Protein AF-X1UEP9-F1 (afdb_monomer_lite)

Secondary structure (DSSP, 8-state):
--HHHHHHHHHHHHHTTPPTT-------SHHHHHHHTT-

InterPro domains:
  IPR037171 NagB/RpiA transferase-like [SSF100950] (2-39)

Structure (mmCIF, N/CA/C/O backbone):
data_AF-X1UEP9-F1
#
_entry.id   AF-X1UEP9-F1
#
loop_
_atom_site.group_PDB
_atom_site.id
_atom_site.type_symbol
_atom_site.label_atom_id
_atom_site.label_alt_id
_atom_site.label_comp_id
_atom_site.label_asym_id
_atom_site.label_entity_id
_atom_site.label_seq_id
_atom_site.pdbx_PDB_ins_code
_atom_site.Cartn_x
_atom_site.Cartn_y
_atom_site.Cartn_z
_atom_site.occupancy
_atom_site.B_iso_or_equiv
_atom_site.auth_seq_id
_atom_site.auth_comp_id
_atom_site.auth_asym_id
_atom_site.auth_atom_id
_atom_site.pdbx_PDB_model_num
ATOM 1 N N . MET A 1 1 ? -12.965 6.013 14.489 1.00 67.56 1 MET A N 1
ATOM 2 C CA . MET A 1 1 ? -11.861 5.288 13.833 1.00 67.56 1 MET A CA 1
ATOM 3 C C . MET A 1 1 ? -10.598 5.458 14.645 1.00 67.56 1 MET A C 1
ATOM 5 O O . MET A 1 1 ? -10.287 6.576 15.052 1.00 67.56 1 MET A O 1
ATOM 9 N N . SER A 1 2 ? -9.893 4.360 14.883 1.00 94.62 2 SER A N 1
ATOM 10 C CA . SER A 1 2 ? -8.529 4.374 15.415 1.00 94.62 2 SER A CA 1
ATOM 11 C C . SER A 1 2 ? -7.560 4.978 14.390 1.00 94.62 2 SER A C 1
ATOM 13 O O . SER A 1 2 ? -7.770 4.860 13.183 1.00 94.62 2 SER A O 1
ATOM 15 N N . LYS A 1 3 ? -6.459 5.581 14.858 1.00 92.31 3 LYS A N 1
ATOM 16 C CA . LYS A 1 3 ? -5.368 6.023 13.972 1.00 92.31 3 LYS A CA 1
ATOM 17 C C . LYS A 1 3 ? -4.837 4.872 13.119 1.00 92.31 3 LYS A C 1
ATOM 19 O O . LYS A 1 3 ? -4.505 5.094 11.961 1.00 92.31 3 LYS A O 1
ATOM 24 N N . ASP A 1 4 ? -4.786 3.660 13.658 1.00 93.94 4 ASP A N 1
ATOM 25 C CA . ASP A 1 4 ? -4.284 2.507 12.910 1.00 93.94 4 ASP A CA 1
ATOM 26 C C . ASP A 1 4 ? -5.303 1.991 11.889 1.00 93.94 4 ASP A C 1
ATOM 28 O O . ASP A 1 4 ? -4.909 1.605 10.795 1.00 93.94 4 ASP A O 1
ATOM 32 N N . GLU A 1 5 ? -6.607 2.101 12.164 1.00 95.62 5 GLU A N 1
ATOM 33 C CA . GLU A 1 5 ? -7.638 1.857 11.142 1.00 95.62 5 GLU A CA 1
ATOM 34 C C . GLU A 1 5 ? -7.536 2.873 10.002 1.00 95.62 5 GLU A C 1
ATOM 36 O O . GLU A 1 5 ? -7.635 2.501 8.838 1.00 95.62 5 GLU A O 1
ATOM 41 N N . MET A 1 6 ? -7.286 4.150 10.313 1.00 96.56 6 MET A N 1
ATOM 42 C CA . MET A 1 6 ? -7.086 5.176 9.284 1.00 96.56 6 MET A CA 1
ATOM 43 C C . MET A 1 6 ? -5.865 4.864 8.412 1.00 96.56 6 MET A C 1
ATOM 45 O O . MET A 1 6 ? -5.951 4.954 7.189 1.00 96.56 6 MET A O 1
ATOM 49 N N . LYS A 1 7 ? -4.745 4.463 9.027 1.00 95.94 7 LYS A N 1
ATOM 50 C CA . LYS A 1 7 ? -3.535 4.059 8.298 1.00 95.94 7 LYS A CA 1
ATOM 51 C C . LYS A 1 7 ? -3.784 2.835 7.422 1.00 95.94 7 LYS A C 1
ATOM 53 O O . LYS A 1 7 ? -3.393 2.843 6.260 1.00 95.94 7 LYS A O 1
ATOM 58 N N . LYS A 1 8 ? -4.449 1.813 7.963 1.00 96.12 8 LYS A N 1
ATOM 59 C CA . LYS A 1 8 ? -4.777 0.587 7.233 1.00 96.12 8 LYS A CA 1
ATOM 60 C C . LYS A 1 8 ? -5.689 0.873 6.041 1.00 96.12 8 LYS A C 1
ATOM 62 O O . LYS A 1 8 ? -5.415 0.402 4.945 1.00 96.12 8 LYS A O 1
ATOM 67 N N . ASN A 1 9 ? -6.721 1.694 6.224 1.00 96.94 9 ASN A N 1
ATOM 68 C CA . ASN A 1 9 ? -7.626 2.065 5.136 1.00 96.94 9 ASN A CA 1
ATOM 69 C C . ASN A 1 9 ? -6.900 2.849 4.034 1.00 96.94 9 ASN A C 1
ATOM 71 O O . ASN A 1 9 ? -7.122 2.581 2.857 1.00 96.94 9 ASN A O 1
ATOM 75 N N . ALA A 1 10 ? -6.004 3.773 4.399 1.00 95.94 10 ALA A N 1
ATOM 76 C CA . ALA A 1 10 ? -5.191 4.506 3.428 1.00 95.94 10 ALA A CA 1
ATOM 77 C C . ALA A 1 10 ? -4.240 3.581 2.648 1.00 95.94 10 ALA A C 1
ATOM 79 O O . ALA A 1 10 ? -4.103 3.726 1.436 1.00 95.94 10 ALA A O 1
ATOM 80 N N . ALA A 1 11 ? -3.617 2.618 3.331 1.00 96.44 11 ALA A N 1
ATOM 81 C CA . ALA A 1 11 ? -2.767 1.611 2.706 1.00 96.44 11 ALA A CA 1
ATOM 82 C C . ALA A 1 11 ? -3.541 0.741 1.702 1.00 96.44 11 ALA A C 1
ATOM 84 O O . ALA A 1 11 ? -3.099 0.585 0.570 1.00 96.44 11 ALA A O 1
ATOM 85 N N . ILE A 1 12 ? -4.718 0.236 2.079 1.00 96.31 12 ILE A N 1
ATOM 86 C CA . ILE A 1 12 ? -5.550 -0.590 1.190 1.00 96.31 12 ILE A CA 1
ATOM 87 C C . ILE A 1 12 ? -6.003 0.212 -0.035 1.00 96.31 12 ILE A C 1
ATOM 89 O O . ILE A 1 12 ? -5.890 -0.276 -1.154 1.00 96.31 12 ILE A O 1
ATOM 93 N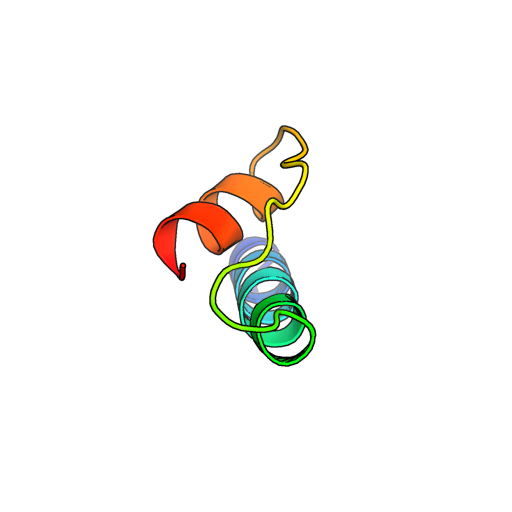 N . ALA A 1 13 ? -6.450 1.457 0.154 1.00 96.62 13 ALA A N 1
ATOM 94 C CA . ALA A 1 13 ? -6.865 2.315 -0.956 1.00 96.62 13 ALA A CA 1
ATOM 95 C C . ALA A 1 13 ? -5.726 2.579 -1.959 1.00 96.62 13 ALA A C 1
ATOM 97 O O . ALA A 1 13 ? -5.975 2.728 -3.151 1.00 96.62 13 ALA A O 1
ATOM 98 N N . ALA A 1 14 ? -4.468 2.605 -1.506 1.00 95.44 14 ALA A N 1
ATOM 99 C CA . ALA A 1 14 ? -3.320 2.798 -2.389 1.00 95.44 14 ALA A CA 1
ATOM 100 C C . ALA A 1 14 ? -3.093 1.621 -3.360 1.00 95.44 14 ALA A C 1
ATOM 102 O O . ALA A 1 14 ? -2.518 1.832 -4.427 1.00 95.44 14 ALA A O 1
ATOM 103 N N . LEU A 1 15 ? -3.560 0.409 -3.032 1.00 93.25 15 LEU A N 1
ATOM 104 C CA . LEU A 1 15 ? -3.422 -0.770 -3.898 1.00 93.25 15 LEU A CA 1
ATOM 105 C C . LEU A 1 15 ? -4.207 -0.634 -5.206 1.00 93.25 15 LEU A C 1
ATOM 107 O O . LEU A 1 15 ? -3.770 -1.148 -6.231 1.00 93.25 15 LEU A O 1
ATOM 111 N N . GLU A 1 16 ? -5.322 0.102 -5.197 1.00 95.56 16 GLU A N 1
ATOM 112 C CA . GLU A 1 16 ? -6.153 0.334 -6.389 1.00 95.56 16 GLU A CA 1
ATOM 113 C C . GLU A 1 16 ? -5.414 1.107 -7.494 1.00 95.56 16 GLU A C 1
ATOM 115 O O . GLU A 1 16 ? -5.822 1.083 -8.653 1.00 95.56 16 GLU A O 1
ATOM 120 N N . TYR A 1 17 ? -4.309 1.774 -7.155 1.00 94.56 17 TYR A N 1
ATOM 121 C CA . TYR A 1 17 ? -3.495 2.551 -8.090 1.00 94.56 17 TYR A CA 1
ATOM 122 C C . TYR A 1 17 ? -2.305 1.765 -8.661 1.00 94.56 17 TYR A C 1
ATOM 124 O O . TYR A 1 17 ? -1.514 2.321 -9.428 1.00 94.56 17 TYR A O 1
ATOM 132 N N . ILE A 1 18 ? -2.133 0.497 -8.274 1.00 92.69 18 ILE A N 1
ATOM 133 C CA . ILE A 1 18 ? -0.986 -0.323 -8.672 1.00 92.69 18 ILE A CA 1
ATOM 134 C C . ILE A 1 18 ? -1.370 -1.220 -9.841 1.00 92.69 18 ILE A C 1
ATOM 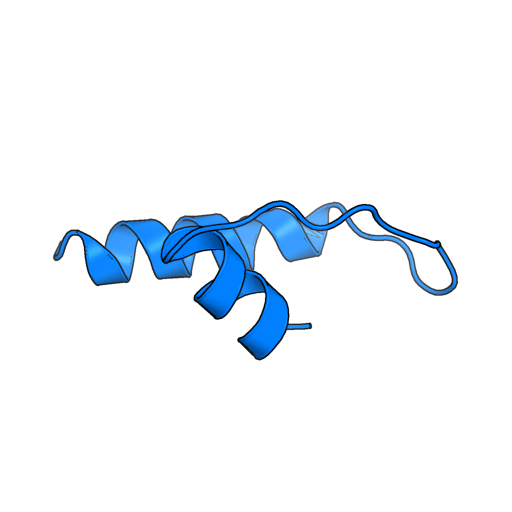136 O O . ILE A 1 18 ? -2.324 -1.989 -9.790 1.00 92.69 18 ILE A O 1
ATOM 140 N N . GLU A 1 19 ? -0.557 -1.166 -10.889 1.00 93.12 19 GLU A N 1
ATOM 141 C CA . GLU A 1 19 ? -0.663 -2.060 -12.035 1.00 93.12 19 GLU A CA 1
ATOM 142 C C . GLU A 1 19 ? 0.289 -3.251 -11.865 1.00 93.12 19 GLU A C 1
ATOM 144 O O . GLU A 1 19 ? 1.436 -3.105 -11.429 1.00 93.12 19 GLU A O 1
ATOM 149 N N . ALA A 1 20 ? -0.177 -4.442 -12.246 1.00 91.81 20 ALA A N 1
ATOM 150 C CA . ALA A 1 20 ? 0.615 -5.662 -12.161 1.00 91.81 20 ALA A CA 1
ATOM 151 C C . ALA A 1 20 ? 1.902 -5.574 -13.003 1.00 91.81 20 AL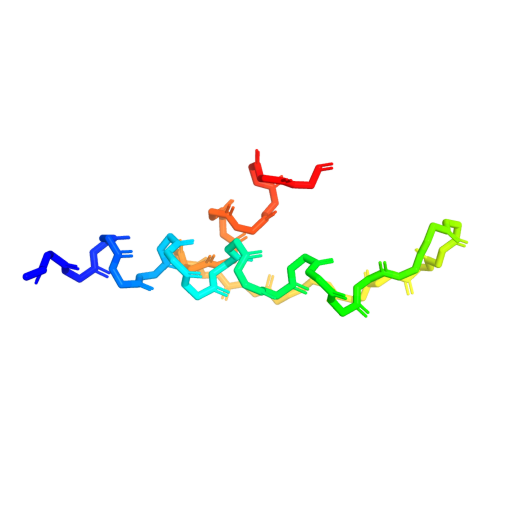A A C 1
ATOM 153 O O . ALA A 1 20 ? 1.917 -5.031 -14.107 1.00 91.81 20 ALA A O 1
ATOM 154 N N . GLY A 1 21 ? 2.992 -6.143 -12.482 1.00 92.00 21 GLY A N 1
ATOM 155 C CA . GLY A 1 21 ? 4.290 -6.176 -13.166 1.00 92.00 21 GLY A CA 1
ATOM 156 C C . GLY A 1 21 ? 5.080 -4.865 -13.114 1.00 92.00 21 GLY A C 1
ATOM 157 O O . GLY A 1 21 ? 6.143 -4.775 -13.729 1.00 92.00 21 GLY A O 1
ATOM 158 N N . ARG A 1 22 ? 4.607 -3.850 -12.378 1.00 93.19 22 ARG A N 1
ATOM 159 C CA . ARG A 1 22 ? 5.350 -2.603 -12.170 1.00 93.19 22 ARG A CA 1
ATOM 160 C C . ARG A 1 22 ? 6.259 -2.676 -10.949 1.00 93.19 22 ARG A C 1
ATOM 162 O O . ARG A 1 22 ? 5.910 -3.242 -9.920 1.00 93.19 22 ARG A O 1
ATOM 169 N N . ILE A 1 23 ? 7.424 -2.042 -11.063 1.00 92.88 23 ILE A N 1
ATOM 170 C CA . ILE A 1 23 ? 8.312 -1.785 -9.928 1.00 92.88 23 ILE A CA 1
ATOM 171 C C . ILE A 1 23 ? 7.826 -0.508 -9.242 1.00 92.88 23 ILE A C 1
ATOM 173 O O . ILE A 1 23 ? 7.731 0.544 -9.875 1.00 92.88 23 ILE A O 1
ATOM 177 N N . ILE A 1 24 ? 7.530 -0.613 -7.951 1.00 93.44 24 ILE A N 1
ATOM 178 C CA . ILE A 1 24 ? 7.023 0.475 -7.113 1.00 93.44 24 ILE A CA 1
ATOM 179 C C . ILE A 1 24 ? 8.023 0.801 -6.005 1.00 93.44 24 ILE A C 1
ATOM 181 O O . ILE A 1 24 ? 8.594 -0.087 -5.376 1.00 93.44 24 ILE A O 1
ATOM 185 N N . GLY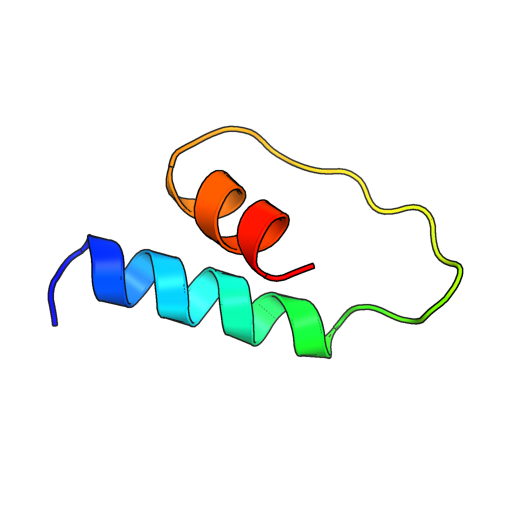 A 1 25 ? 8.243 2.097 -5.781 1.00 93.81 25 GLY A N 1
ATOM 186 C CA . GLY A 1 25 ? 9.047 2.588 -4.667 1.00 93.81 25 GLY A CA 1
ATOM 187 C C . GLY A 1 25 ? 8.231 2.578 -3.379 1.00 93.81 25 GLY A C 1
ATOM 188 O O . GLY A 1 25 ? 7.143 3.149 -3.335 1.00 93.81 25 GLY A O 1
ATOM 189 N N . VAL A 1 26 ? 8.763 1.956 -2.329 1.00 95.62 26 VAL A N 1
ATOM 190 C CA . VAL A 1 26 ? 8.130 1.913 -1.005 1.00 95.62 26 VAL A CA 1
ATOM 191 C C . VAL A 1 26 ? 8.760 2.942 -0.068 1.00 95.62 26 VAL A C 1
ATOM 193 O O . VAL A 1 26 ? 9.979 3.099 -0.020 1.00 95.62 26 VAL A O 1
ATOM 196 N N . GLY A 1 27 ? 7.914 3.671 0.664 1.00 94.38 27 GLY A N 1
ATOM 197 C CA . GLY A 1 27 ? 8.348 4.583 1.724 1.00 94.38 27 GLY A CA 1
ATOM 198 C C . GLY A 1 27 ? 8.7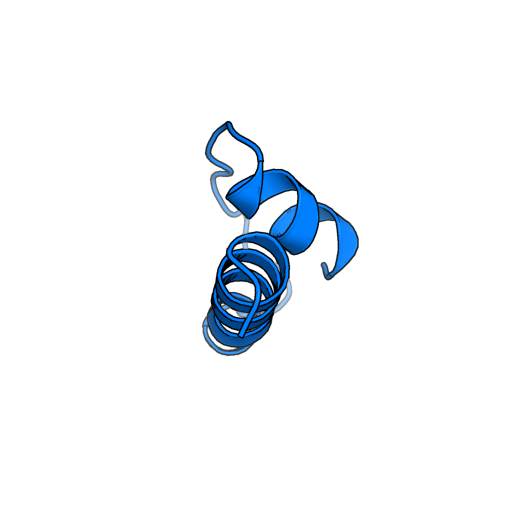00 3.849 3.023 1.00 94.38 27 GLY A C 1
ATOM 199 O O . GLY A 1 27 ? 8.800 2.626 3.061 1.00 94.38 27 GLY A O 1
ATOM 200 N N . THR A 1 28 ? 8.836 4.592 4.122 1.00 95.56 28 THR A N 1
ATOM 201 C CA . THR A 1 28 ? 9.041 4.024 5.465 1.00 95.56 28 THR A CA 1
ATOM 202 C C . THR A 1 28 ? 8.001 4.548 6.461 1.00 95.56 28 THR A C 1
ATOM 204 O O . THR A 1 28 ? 7.468 5.647 6.308 1.00 95.56 28 THR A O 1
ATOM 207 N N . GLY A 1 29 ? 7.696 3.753 7.493 1.00 95.25 29 GLY A N 1
ATOM 208 C CA . GLY A 1 29 ? 6.814 4.132 8.603 1.00 95.25 29 GLY A CA 1
ATOM 209 C C . GLY A 1 29 ? 5.568 3.254 8.754 1.00 95.25 29 GLY A C 1
ATOM 210 O O . GLY A 1 29 ? 5.224 2.464 7.883 1.00 95.25 29 GLY A O 1
ATOM 211 N N . SER A 1 30 ? 4.862 3.414 9.881 1.00 95.38 30 SER A N 1
ATOM 212 C CA . SER A 1 30 ? 3.778 2.495 10.288 1.00 95.38 30 SER A CA 1
ATOM 213 C C . SER A 1 30 ? 2.610 2.373 9.301 1.00 95.38 30 SER A C 1
ATOM 215 O O . SER A 1 30 ? 1.956 1.341 9.272 1.00 95.38 30 SER A O 1
ATOM 217 N N . THR A 1 31 ? 2.346 3.393 8.480 1.00 95.56 31 THR A N 1
ATOM 218 C CA . THR A 1 31 ? 1.320 3.316 7.427 1.00 95.56 31 THR A CA 1
ATOM 219 C C . THR A 1 31 ? 1.774 2.438 6.265 1.00 95.56 31 THR A C 1
ATOM 221 O O . THR A 1 31 ? 0.980 1.679 5.725 1.00 95.56 31 THR A O 1
ATOM 224 N N . VAL A 1 32 ? 3.058 2.521 5.904 1.00 96.62 32 VAL A N 1
ATOM 225 C CA . VAL A 1 32 ? 3.634 1.744 4.801 1.00 96.62 32 VAL A CA 1
ATOM 226 C C . VAL A 1 32 ? 3.717 0.263 5.164 1.00 96.62 32 VAL A C 1
ATOM 228 O O . VAL A 1 32 ? 3.537 -0.572 4.290 1.00 96.62 32 VAL A O 1
ATOM 231 N N . ASN A 1 33 ? 3.886 -0.082 6.444 1.00 96.25 33 ASN A N 1
ATOM 232 C CA . ASN A 1 33 ? 3.822 -1.480 6.884 1.00 96.25 33 ASN A CA 1
ATOM 233 C C . ASN A 1 33 ? 2.486 -2.130 6.493 1.00 96.25 33 ASN A C 1
ATOM 235 O O . ASN A 1 33 ? 2.489 -3.177 5.863 1.00 96.25 33 ASN A O 1
ATOM 239 N N . PHE A 1 34 ? 1.357 -1.457 6.750 1.00 96.12 34 PHE A N 1
ATOM 240 C CA . PHE A 1 34 ? 0.044 -1.965 6.337 1.00 96.12 34 PHE A CA 1
ATOM 241 C C . PHE A 1 34 ? -0.114 -2.081 4.818 1.00 96.12 34 PHE A C 1
ATOM 243 O O . PHE A 1 34 ? -0.908 -2.890 4.357 1.00 96.12 34 PHE A O 1
ATOM 250 N N . PHE A 1 35 ? 0.600 -1.258 4.049 1.00 96.38 35 PHE A N 1
ATOM 251 C CA . PHE A 1 35 ? 0.595 -1.321 2.589 1.00 96.38 35 PHE A CA 1
ATOM 252 C C . PHE A 1 35 ? 1.396 -2.519 2.083 1.00 96.38 35 PHE A C 1
ATOM 254 O O . PHE A 1 35 ? 0.917 -3.244 1.223 1.00 96.38 35 PHE A O 1
ATOM 261 N N . ILE A 1 36 ? 2.575 -2.761 2.663 1.00 94.94 36 ILE A N 1
ATOM 262 C CA . ILE A 1 36 ? 3.406 -3.931 2.356 1.00 94.94 36 ILE A CA 1
ATOM 263 C C . ILE A 1 36 ? 2.680 -5.223 2.744 1.00 94.94 36 ILE A C 1
ATOM 265 O O . ILE A 1 36 ? 2.713 -6.175 1.979 1.00 94.94 36 ILE A O 1
ATOM 269 N N . ASP A 1 37 ? 1.990 -5.244 3.887 1.00 94.00 37 ASP A N 1
ATOM 270 C CA . ASP A 1 37 ? 1.214 -6.407 4.336 1.00 94.00 37 ASP A CA 1
ATOM 271 C C . ASP A 1 37 ? 0.009 -6.720 3.430 1.00 94.00 37 ASP A C 1
ATOM 273 O O . ASP A 1 37 ? -0.537 -7.821 3.491 1.00 94.00 37 ASP A O 1
ATOM 277 N N . ALA A 1 38 ? -0.454 -5.741 2.647 1.00 91.25 38 ALA A N 1
ATOM 278 C CA . ALA A 1 38 ? -1.640 -5.857 1.804 1.00 91.25 38 ALA A CA 1
ATOM 279 C C . ALA A 1 38 ? -1.325 -6.042 0.304 1.00 91.25 38 ALA A C 1
ATOM 281 O O . ALA A 1 38 ? -2.257 -6.272 -0.469 1.00 91.25 38 ALA A O 1
ATOM 282 N N . LEU A 1 39 ? -0.049 -5.937 -0.088 1.00 85.75 39 LEU A N 1
ATOM 283 C CA . LEU A 1 39 ? 0.481 -6.252 -1.423 1.00 85.75 39 LEU A CA 1
ATOM 284 C C . LEU A 1 39 ? 0.609 -7.767 -1.635 1.00 85.75 39 LEU A C 1
ATOM 286 O O . LEU A 1 39 ? 0.329 -8.207 -2.773 1.00 85.75 39 LEU A O 1
#

Sequence (39 aa):
MSKDEMKKNAAIAALEYIEAGRIIGVGTGSTVNFFIDAL

pLDDT: mean 93.84, std 4.74, range [67.56, 96.94]

Radius of gyration: 10.33 Å; chains: 1; bounding box: 21×12×29 Å

Organism: NCBI:txid412755

Foldseek 3Di:
DDPLVVLLVVLLVVVVVDDPPDDDDQDDDDSSVSNVVND

=== Feature glossary ===
Annotated list of the representations used here:

Nearest PDB structures. The Foldseek neighbor list gives the closest experimentally determined structures in the PDB, ranked by structural alignment. TM-score near 1 means near-identical fold; near 0.3 means only rough topology match. This is how one finds what a novel AlphaFold prediction most resembles in the solved-structure universe.

Foldseek 3Di. Foldseek's 3Di representation compresses backbone geometry into a per-residue letter drawn from a learned twenty-state alphabet. It captures the tertiary interaction pattern around each residue — which residues are packed against it in space, regardless of where they are in sequence.

Radius of gyration, Cα contacts, bounding box. Radius of gyration (Rg) is the root-mean-square distance of Cα atoms from their centroid — a single number for overall size and compactness. A globular domain of N residues has Rg ≈ 2.2·N^0.38 Å; an extended or disordered chain has a much larger Rg. The Cα contact count is the number of residue pairs whose Cα atoms are within 8 Å and are more than four positions apart in sequence — a standard proxy for tertiary packing density. The bounding box is the smallest axis-aligned box enclosing all Cα atoms.

InterPro / GO / CATH / organism. The annotation block draws on four external resources. InterPro: which protein families and domains the sequence belongs to. GO: standardized terms for what the protein does, what process it participates in, and where in the cell it acts. CATH: which structural fold it has in the CATH hierarchy. Organism: the species of origin.

mmCIF coordinates. The mmCIF block holds the 3D Cartesian coordinates of each backbone atom (N, Cα, C, O) in ångströms. mmCIF is the PDB's canonical archive format — a tagged-loop text representation of the atomic model.

pLDDT. pLDDT is the predicted lDDT-Cα score: AlphaFold's confidence that the local environment of each residue (all inter-atomic distances within 15 Å) is correctly placed. It is a per-residue number between 0 and 100, with higher meaning more reliable.

Backbone torsions (φ/ψ). φ (phi) and ψ (psi) are the two rotatable backbone dihedrals per residue: φ is the C(i-1)–N–Cα–C torsion, ψ is the N–Cα–C–N(i+1) torsion, both in degrees on (−180°, 180°]. α-helical residues cluster near (−60°, −45°); β-strand residues near (−120°, +130°). A Ramachandran plot is simply a scatter of (φ, ψ) for every residue.

B-factor. For experimental (PDB) structures, the B-factor (temperature factor) quantifies the positional spread of each atom in the crystal — a combination of thermal vibration and static disorder — in units of Å². High B-factors mark flexible loops or poorly resolved regions; low B-factors mark the rigid, well-ordered core.

Secondary structure (3-state, P-SEA). SS3 is a coarse helix/strand/coil call (letters a/b/c) made by the P-SEA algorithm from inter-Cα distances and dihedrals. It is less detailed than DSSP but needs only Cα positions.

Predicted aligned error. Predicted aligned error is AlphaFold's pairwise confidence. Unlike pLDDT (per-resid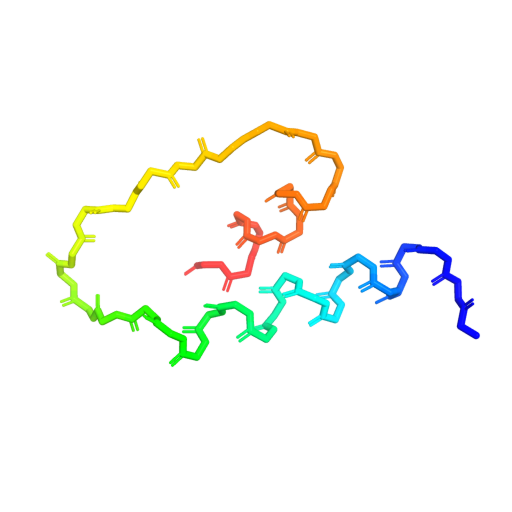ue), PAE is per-residue-pair and captures whether two parts of the structure are correctly placed relative to each other. Units are ångströms of expected positional error.

Solvent-accessible surface area. Solvent-accessible surface area (SASA) is the area in Å² traced out by the centre of a 1.4 Å probe sphere (a water molecule) rolled over the protein's van der Waals surface (Shrake–Rupley / Lee–Richards construction). Buried residues have near-zero SASA; fully exposed residues can exceed 200 Å². The total SASA scales roughly with the number of surface residues.

Secondary structure (8-state, DSSP). The SS8 string is DSSP's per-residue secondary-structure call. α-helix (H) means an i→i+4 H-bond ladder; β-strand (E) means the residue participates in a β-sheet; 3₁₀ (G) and π (I) are tighter and wider helices; T/S are turns/bends; '-' is loop.

Rendered structure images. Structure images are PyMOL renders from six orthogonal camera directions. Cartoon representation draws helices as coils and strands as arrows; sticks shows the backbone as bonds; surface shows the solvent-excluded envelope. Rainbow coloring maps sequence position to hue (blue→red, N→C); chain coloring assigns a distinct color per polypeptide.

Sequence. The amino-acid sequence is the protein's primary structure: the linear order of residues from the N-terminus to the C-terminus, written in one-letter code. Everything else here — the 3D coordinates, the secondary structure, the domain annotations — is ultimately a consequence of this string.

Contact-map, Ramachandran, and PAE plots. Three diagnostic plots accompany the record. The Cα contact map visualizes the tertiary structure as a 2D adjacency matrix (8 Å cutoff, sequence-local contacts suppressed). The Ramachandran plot shows the distribution of backbone (φ, ψ) torsions, with points in the α and β basins reflecting secondary structure content. The PAE plot shows AlphaFold's inter-residue confidence as a color matrix.